Protein AF-A0A060JAM9-F1 (afdb_monomer_lite)

InterPro domains:
  IPR002925 Dienelactone hydrolase [PF01738] (16-95)
  IPR029058 Alpha/Beta hydrolase fold [G3DSA:3.40.50.1820] (8-96)
  IPR029058 Alpha/Beta hydrolase fold [SSF53474] (16-96)

Foldseek 3Di:
DDDDDDPDQPEAEEEEEECLAPVCPCVQVVVVVVCVVSVHHYDYHYDDQAYPCQLDQQADDPDPVSVVCVVSGNHHDPVSNVVSVVVVVVVCVVPPD

Sequence (97 aa):
MLRSRPSDPLGSSFSVLGAKDKQLTGAATELELALTKKKIAHDIKEYPDTGHAFMNPYQAGGPVFGTLLRITGAKPNPNAAADAWSRIEKFFGEHLH

pLDDT: mean 84.98, std 15.67, range [35.44, 97.5]

Organism: NCBI:txid529884

Radius of gyration: 17.1 Å; chains: 1; bounding box: 48×27×47 Å

Secondary structure (DSSP, 8-state):
---PPP---S--EEEEEETT-GGGTTHHHHHHHHHHHTT--EEEEEETT--TTTT-SS-SSIIIIIHHHHHTT----HHHHHHHHHHHHHHHHHH--

Structure (mmCIF, N/CA/C/O backbone):
data_AF-A0A060JAM9-F1
#
_entry.id   AF-A0A060JAM9-F1
#
loop_
_atom_site.group_PDB
_atom_site.id
_atom_site.type_symbol
_atom_site.label_atom_id
_atom_site.label_alt_id
_atom_site.label_comp_id
_atom_site.label_asym_id
_atom_site.label_entity_id
_atom_site.label_seq_id
_atom_site.pdbx_PDB_ins_code
_atom_site.Cartn_x
_atom_site.Cartn_y
_atom_site.Cartn_z
_atom_site.occupancy
_atom_site.B_iso_or_equiv
_atom_site.auth_seq_id
_atom_site.auth_comp_id
_atom_site.auth_asym_id
_atom_site.auth_atom_id
_atom_site.pdbx_PDB_model_num
ATOM 1 N N . MET A 1 1 ? -39.468 -11.813 18.840 1.00 35.44 1 MET A N 1
ATOM 2 C CA . MET A 1 1 ? -38.349 -11.461 19.740 1.00 35.44 1 MET A CA 1
ATOM 3 C C . MET A 1 1 ? -37.187 -11.009 18.858 1.00 35.44 1 MET A C 1
ATOM 5 O O . MET A 1 1 ? -36.501 -11.848 18.293 1.00 35.44 1 MET A O 1
ATOM 9 N N . LEU A 1 2 ? -37.060 -9.704 18.603 1.00 37.22 2 LEU A N 1
ATOM 10 C CA . LEU A 1 2 ? -35.983 -9.148 17.776 1.00 37.22 2 LEU A CA 1
ATOM 11 C C . LEU A 1 2 ? -34.720 -9.063 18.638 1.00 37.22 2 LEU A C 1
ATOM 13 O O . LEU A 1 2 ? -34.687 -8.300 19.599 1.00 37.22 2 LEU A O 1
ATOM 17 N N . ARG A 1 3 ? -33.700 -9.870 18.331 1.00 35.97 3 ARG A N 1
ATOM 18 C CA . ARG A 1 3 ? -32.353 -9.639 18.865 1.00 35.97 3 ARG A CA 1
ATOM 19 C C . ARG A 1 3 ? -31.822 -8.371 18.205 1.00 35.97 3 ARG A C 1
ATOM 21 O O . ARG A 1 3 ? -31.588 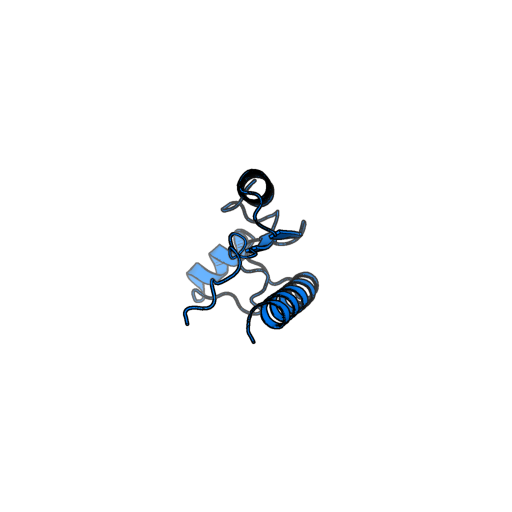-8.365 16.999 1.00 35.97 3 ARG A O 1
ATOM 28 N N . SER A 1 4 ? -31.661 -7.311 18.985 1.00 38.88 4 SER A N 1
ATOM 29 C CA . SER A 1 4 ? -30.922 -6.121 18.575 1.00 38.88 4 SER A CA 1
ATOM 30 C C . SER A 1 4 ? -29.518 -6.544 18.136 1.00 38.88 4 SER A C 1
ATOM 32 O O . SER A 1 4 ? -28.788 -7.150 18.923 1.00 38.88 4 SER A O 1
ATOM 34 N N . ARG A 1 5 ? -29.152 -6.270 16.876 1.00 45.19 5 ARG A N 1
ATOM 35 C CA . ARG A 1 5 ? -27.756 -6.364 16.430 1.00 45.19 5 ARG A CA 1
ATOM 36 C C . ARG A 1 5 ? -26.932 -5.388 17.280 1.00 45.19 5 ARG A C 1
ATOM 38 O O . ARG A 1 5 ? -27.367 -4.243 17.432 1.00 45.19 5 ARG A O 1
ATOM 45 N N . PRO A 1 6 ? -25.781 -5.802 17.834 1.00 44.72 6 PRO A N 1
ATOM 46 C CA . PRO A 1 6 ? -24.787 -4.856 18.325 1.00 44.72 6 PRO A CA 1
ATOM 47 C C . PRO A 1 6 ? -24.487 -3.856 17.206 1.00 44.72 6 PRO A C 1
ATOM 49 O O . PRO A 1 6 ? -24.509 -4.236 16.038 1.00 44.72 6 PRO A O 1
ATOM 52 N N . SER A 1 7 ? -24.263 -2.589 17.545 1.00 49.56 7 SER A N 1
ATOM 53 C CA . SER A 1 7 ? -23.836 -1.564 16.592 1.00 49.56 7 SER A CA 1
ATOM 54 C C . SER A 1 7 ? -22.637 -2.082 15.800 1.00 49.56 7 SER A C 1
ATOM 56 O O . SER A 1 7 ? -21.546 -2.177 16.367 1.00 49.56 7 SER A O 1
ATOM 58 N N . ASP A 1 8 ? -22.845 -2.449 14.534 1.00 49.44 8 ASP A N 1
ATOM 59 C CA . ASP A 1 8 ? -21.752 -2.823 13.647 1.00 49.44 8 ASP A CA 1
ATOM 60 C C . ASP A 1 8 ? -20.757 -1.649 13.661 1.00 49.44 8 ASP A C 1
ATOM 62 O O . ASP A 1 8 ? -21.161 -0.510 13.381 1.00 49.44 8 ASP A O 1
ATOM 66 N N . PRO A 1 9 ? -19.484 -1.854 14.053 1.00 54.81 9 PRO A N 1
ATOM 67 C CA . PRO A 1 9 ? -18.479 -0.830 13.830 1.00 54.81 9 PRO A CA 1
ATOM 68 C C . PRO A 1 9 ? -18.500 -0.516 12.333 1.00 54.81 9 PRO A C 1
ATOM 70 O O . PRO A 1 9 ? -18.663 -1.426 11.520 1.00 54.81 9 PRO A O 1
ATOM 73 N N . LEU A 1 10 ? -18.398 0.767 11.966 1.00 59.09 10 LEU A N 1
ATOM 74 C CA . LEU A 1 10 ? -18.186 1.178 10.575 1.00 59.09 10 LEU A CA 1
ATOM 75 C C . LEU A 1 10 ? -17.100 0.245 10.007 1.00 59.09 10 LEU A C 1
ATOM 77 O O . LEU A 1 10 ? -15.990 0.262 10.533 1.00 59.09 10 LEU A O 1
ATOM 81 N N . GLY A 1 11 ? -17.470 -0.652 9.084 1.00 78.06 11 GLY A N 1
ATOM 82 C CA . GLY A 1 11 ? -16.699 -1.867 8.785 1.00 78.06 11 GLY A CA 1
ATOM 83 C C . GLY A 1 11 ? -15.219 -1.610 8.485 1.00 78.06 11 GLY A C 1
ATOM 84 O O . GLY A 1 11 ? -14.845 -0.505 8.104 1.00 78.06 11 GLY A O 1
ATOM 85 N N . SER A 1 12 ? -14.368 -2.620 8.662 1.00 86.44 12 SER A N 1
ATOM 86 C CA . SER A 1 12 ? -12.921 -2.473 8.471 1.00 86.44 12 SER A CA 1
ATOM 87 C C . SER A 1 12 ? -12.544 -2.172 7.016 1.00 86.44 12 SER A C 1
ATOM 89 O O . SER A 1 12 ? -13.206 -2.627 6.083 1.00 86.44 12 SER A O 1
ATOM 91 N N . SER A 1 13 ? -11.450 -1.436 6.819 1.00 90.88 13 SER A N 1
ATOM 92 C CA . SER A 1 13 ? -10.916 -1.077 5.501 1.00 90.88 13 SER A CA 1
ATOM 93 C C . SER A 1 13 ? -9.488 -1.590 5.316 1.00 90.88 13 SER A C 1
ATOM 95 O O . SER A 1 13 ? -8.686 -1.582 6.243 1.00 90.88 13 SER A O 1
ATOM 97 N N . PHE A 1 14 ? -9.138 -1.980 4.096 1.00 93.81 14 PHE A N 1
ATOM 98 C CA . PHE A 1 14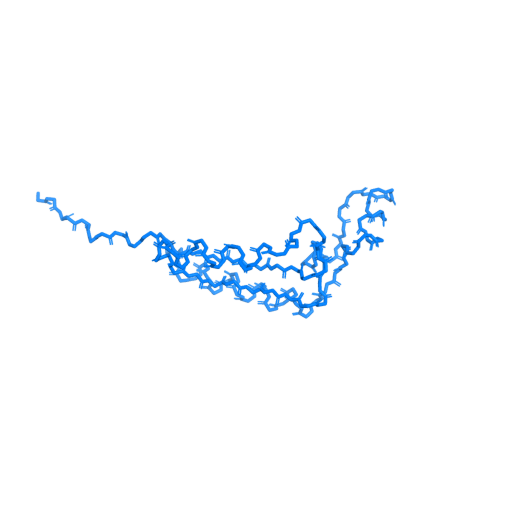 ? -7.797 -2.442 3.742 1.00 93.81 14 PHE A CA 1
ATOM 99 C C . PHE A 1 14 ? -7.336 -1.788 2.440 1.00 93.81 14 PHE A C 1
ATOM 101 O O . PHE A 1 14 ? -8.135 -1.611 1.517 1.00 93.81 14 PHE A O 1
ATOM 108 N N . SER A 1 15 ? -6.062 -1.402 2.343 1.00 93.38 15 SER A N 1
ATOM 109 C CA . SER A 1 15 ? -5.487 -0.860 1.105 1.00 93.38 15 SER A CA 1
ATOM 110 C C . SER A 1 15 ? -3.983 -1.104 0.993 1.00 93.38 15 SER A C 1
ATOM 112 O O . SER A 1 15 ? -3.233 -0.929 1.950 1.00 93.38 15 SER A O 1
ATOM 114 N N . VAL A 1 16 ? -3.534 -1.441 -0.217 1.00 94.19 16 VAL A N 1
ATOM 115 C CA . VAL A 1 16 ? -2.117 -1.528 -0.597 1.00 94.19 16 VAL A CA 1
ATOM 116 C C . VAL A 1 16 ? -1.828 -0.544 -1.727 1.00 94.19 16 VAL A C 1
ATOM 118 O O . VAL A 1 16 ? -2.559 -0.490 -2.713 1.00 94.19 16 VAL A O 1
ATOM 121 N N . LEU A 1 17 ? -0.774 0.253 -1.574 1.00 94.81 17 LEU A N 1
ATOM 122 C CA . LEU A 1 17 ? -0.441 1.381 -2.445 1.00 94.81 17 LEU A CA 1
ATOM 123 C C . LEU A 1 17 ? 1.038 1.342 -2.837 1.00 94.81 17 LEU A C 1
ATOM 125 O O . LEU A 1 17 ? 1.878 0.818 -2.103 1.00 94.81 17 LEU A O 1
ATOM 129 N N . GLY A 1 18 ? 1.366 1.918 -3.993 1.00 93.00 18 GLY A N 1
ATOM 130 C CA . GLY A 1 18 ? 2.749 2.076 -4.431 1.00 93.00 18 GLY A CA 1
ATOM 131 C C . GLY A 1 18 ? 3.209 3.523 -4.365 1.00 93.00 18 GLY A C 1
ATOM 132 O O . GLY A 1 18 ? 2.625 4.376 -5.023 1.00 93.00 18 GLY A O 1
ATOM 133 N N . ALA A 1 19 ? 4.297 3.799 -3.639 1.00 92.56 19 ALA A N 1
ATOM 134 C CA . ALA A 1 19 ? 4.793 5.167 -3.443 1.00 92.56 19 ALA A CA 1
ATOM 135 C C . ALA A 1 19 ? 5.289 5.832 -4.741 1.00 92.56 19 ALA A C 1
ATOM 137 O O . ALA A 1 19 ? 5.390 7.054 -4.830 1.00 92.56 19 ALA A O 1
ATOM 138 N N . LYS A 1 20 ? 5.627 5.035 -5.765 1.00 91.94 20 LYS A N 1
ATOM 139 C CA . LYS A 1 20 ? 6.018 5.528 -7.096 1.00 91.94 20 LYS A CA 1
ATOM 140 C C . LYS A 1 20 ? 4.814 5.691 -8.028 1.00 91.94 20 LYS A C 1
ATOM 142 O O . LYS A 1 20 ? 5.004 6.062 -9.188 1.00 91.94 20 LYS A O 1
ATOM 147 N N . ASP A 1 21 ? 3.592 5.419 -7.562 1.00 90.44 21 ASP A N 1
ATOM 148 C CA . ASP A 1 21 ? 2.374 5.689 -8.319 1.00 90.44 21 ASP A CA 1
ATOM 149 C C . ASP A 1 21 ? 2.028 7.182 -8.265 1.00 90.44 21 ASP A C 1
ATOM 151 O O . ASP A 1 21 ? 1.474 7.705 -7.297 1.00 90.44 21 ASP A O 1
ATOM 155 N N . LYS A 1 22 ? 2.337 7.885 -9.358 1.00 87.69 22 LYS A N 1
ATOM 156 C CA . LYS A 1 22 ? 2.047 9.317 -9.488 1.00 87.69 22 LYS A CA 1
ATOM 157 C C . LYS A 1 22 ? 0.549 9.635 -9.498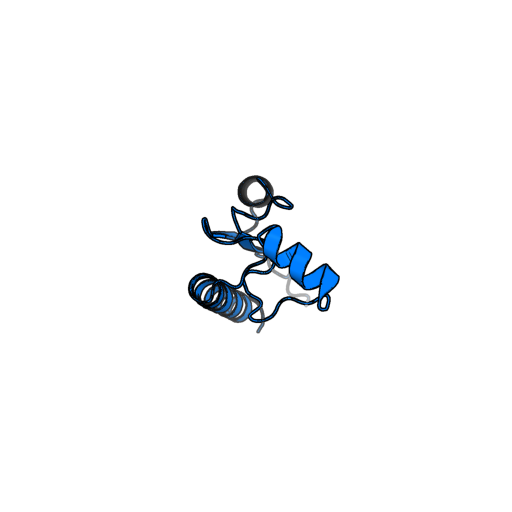 1.00 87.69 22 LYS A C 1
ATOM 159 O O . LYS A 1 22 ? 0.194 10.782 -9.260 1.00 87.69 22 LYS A O 1
ATOM 164 N N . GLN A 1 23 ? -0.322 8.657 -9.761 1.00 86.81 23 GLN A N 1
ATOM 165 C CA . GLN A 1 23 ? -1.774 8.861 -9.712 1.00 86.81 23 GLN A CA 1
ATOM 166 C C . GLN A 1 23 ? -2.301 8.925 -8.274 1.00 86.81 23 GLN A C 1
ATOM 168 O O . GLN A 1 23 ? -3.362 9.495 -8.044 1.00 86.81 23 GLN A O 1
ATOM 173 N N . LEU A 1 24 ? -1.562 8.358 -7.315 1.00 90.50 24 LEU A N 1
ATOM 174 C CA . LEU A 1 24 ? -1.981 8.190 -5.921 1.00 90.50 24 LEU A CA 1
ATOM 175 C C . LEU A 1 24 ? -1.010 8.863 -4.942 1.00 90.50 24 LEU A C 1
ATOM 177 O O . LEU A 1 24 ? -0.884 8.454 -3.790 1.00 90.50 24 LEU A O 1
ATOM 181 N N . THR A 1 25 ? -0.309 9.907 -5.390 1.00 92.50 25 THR A N 1
ATOM 182 C CA . THR A 1 25 ? 0.640 10.635 -4.539 1.00 92.50 25 THR A CA 1
ATOM 183 C C . THR A 1 25 ? -0.073 11.221 -3.318 1.00 92.50 25 THR A C 1
ATOM 185 O O . THR A 1 25 ? -0.972 12.042 -3.461 1.00 92.50 25 THR A O 1
ATOM 188 N N . GLY A 1 26 ? 0.337 10.797 -2.118 1.00 93.12 26 GLY A N 1
ATOM 189 C CA . GLY A 1 26 ? -0.250 11.236 -0.845 1.00 93.12 26 GLY A CA 1
ATOM 190 C C . GLY A 1 26 ? -1.536 10.508 -0.433 1.00 93.12 26 GLY A C 1
ATOM 191 O O . GLY A 1 26 ? -2.030 10.742 0.670 1.00 93.12 26 GLY A O 1
ATOM 192 N N . ALA A 1 27 ? -2.051 9.595 -1.265 1.00 95.06 27 ALA A N 1
ATOM 193 C CA . ALA A 1 27 ? -3.319 8.915 -1.009 1.00 95.06 27 ALA A CA 1
ATOM 194 C C . ALA A 1 27 ? -3.283 8.034 0.249 1.00 95.06 27 ALA A C 1
ATOM 196 O O . ALA A 1 27 ? -4.292 7.942 0.942 1.00 95.06 27 ALA A O 1
ATOM 197 N N . ALA A 1 28 ? -2.136 7.419 0.572 1.00 95.06 28 ALA A N 1
ATOM 198 C CA . ALA A 1 28 ? -1.986 6.599 1.777 1.00 95.06 28 ALA A CA 1
ATOM 199 C C . ALA A 1 28 ? -2.287 7.416 3.040 1.00 95.06 28 ALA A C 1
ATOM 201 O O . ALA A 1 28 ? -3.178 7.065 3.812 1.00 95.06 28 ALA A O 1
ATOM 202 N N . THR A 1 29 ? -1.607 8.554 3.190 1.00 96.56 29 THR A N 1
ATOM 203 C CA . THR A 1 29 ? -1.782 9.467 4.321 1.00 96.56 29 THR A CA 1
ATOM 204 C C . THR A 1 29 ? -3.187 10.057 4.364 1.00 96.56 29 THR A C 1
ATOM 206 O O . THR A 1 29 ? -3.802 10.113 5.427 1.00 96.56 29 THR A O 1
ATOM 209 N N . GLU A 1 30 ? -3.718 10.504 3.222 1.00 97.19 30 GLU A N 1
ATOM 210 C CA . GLU A 1 30 ? -5.063 11.083 3.162 1.00 97.19 30 GLU A CA 1
ATOM 211 C C . GLU A 1 30 ? -6.131 10.069 3.599 1.00 97.19 30 GLU A C 1
ATOM 213 O O . GLU A 1 30 ? -7.006 10.388 4.413 1.00 97.19 30 GLU A O 1
ATOM 218 N N . LEU A 1 31 ? -6.022 8.830 3.115 1.00 96.44 31 LEU A N 1
ATOM 219 C CA . LEU A 1 31 ? -6.933 7.747 3.460 1.00 96.44 31 LEU A CA 1
ATOM 220 C C . LEU A 1 31 ? -6.817 7.359 4.940 1.00 96.44 31 LEU A C 1
ATOM 222 O O . LEU A 1 31 ? -7.841 7.218 5.611 1.00 96.44 31 LEU A O 1
ATOM 226 N N . GLU A 1 32 ? -5.597 7.245 5.468 1.00 96.38 32 GLU A N 1
ATOM 227 C CA . GLU A 1 32 ? -5.342 6.928 6.879 1.00 96.38 32 GLU A CA 1
ATOM 228 C C . GLU A 1 32 ? -5.974 7.970 7.807 1.00 96.38 32 GLU A C 1
ATOM 230 O O . GLU A 1 32 ? -6.704 7.633 8.745 1.00 96.38 32 GLU A O 1
ATOM 235 N N . LEU A 1 33 ? -5.781 9.256 7.501 1.00 97.50 33 LEU A N 1
ATOM 236 C CA . LEU A 1 33 ? -6.374 10.358 8.257 1.00 97.50 33 LEU A CA 1
ATOM 237 C C . LEU A 1 33 ? -7.906 10.319 8.208 1.00 97.50 33 LEU A C 1
ATOM 239 O O . LEU A 1 33 ? -8.569 10.496 9.237 1.00 97.50 33 LEU A O 1
ATOM 243 N N . ALA A 1 34 ? -8.488 10.073 7.031 1.00 96.81 34 ALA A N 1
ATOM 244 C CA . ALA A 1 34 ? -9.935 10.021 6.854 1.00 96.81 34 ALA A CA 1
ATOM 245 C C . ALA A 1 34 ? -10.578 8.854 7.625 1.00 96.81 34 ALA A C 1
ATOM 247 O O . ALA A 1 34 ? -11.606 9.044 8.288 1.00 96.81 34 ALA A O 1
ATOM 248 N N . LEU A 1 35 ? -9.970 7.665 7.572 1.00 95.50 35 LEU A N 1
ATOM 249 C CA . LEU A 1 35 ? -10.449 6.466 8.264 1.00 95.50 35 LEU A CA 1
ATOM 250 C C . LEU A 1 35 ? -10.259 6.581 9.780 1.00 95.50 35 LEU A C 1
ATOM 252 O O . LEU A 1 35 ? -11.201 6.316 10.533 1.00 95.50 35 LEU A O 1
ATOM 256 N N . THR A 1 36 ? -9.109 7.095 10.226 1.00 95.12 36 THR A N 1
ATOM 257 C CA . THR A 1 36 ? -8.838 7.393 11.642 1.00 95.12 36 THR A CA 1
ATOM 258 C C . THR A 1 36 ? -9.873 8.359 12.211 1.00 95.12 36 THR A C 1
ATOM 260 O O . THR A 1 36 ? -10.476 8.089 13.251 1.00 95.12 36 THR A O 1
ATOM 263 N N . LYS A 1 37 ? -10.165 9.460 11.504 1.00 96.06 37 LYS A N 1
ATOM 264 C CA . LYS A 1 37 ? -11.174 10.447 11.926 1.00 96.06 37 LYS A CA 1
ATOM 265 C C . LYS A 1 37 ? -12.566 9.829 12.081 1.00 96.06 37 LYS A C 1
ATOM 267 O O . LYS A 1 37 ? -13.330 10.235 12.956 1.00 96.06 37 LYS A O 1
ATOM 272 N N . LYS A 1 38 ? -12.901 8.852 11.238 1.00 95.25 38 LYS A N 1
ATOM 273 C CA . LYS A 1 38 ? -14.177 8.125 11.269 1.00 95.25 38 LYS A CA 1
ATOM 274 C C . LYS A 1 38 ? -14.181 6.947 12.246 1.00 95.25 38 LYS A C 1
ATOM 276 O O . LYS A 1 38 ? -15.221 6.312 12.381 1.00 95.25 38 LYS A O 1
ATOM 281 N N . LYS A 1 39 ? -13.070 6.678 12.945 1.00 94.19 39 LYS A N 1
ATOM 282 C CA . LYS A 1 39 ? -12.893 5.515 13.833 1.00 94.19 39 LYS A CA 1
ATOM 283 C C . LYS A 1 39 ? -13.169 4.186 13.120 1.00 94.19 39 LYS A C 1
ATOM 285 O O . LYS A 1 39 ? -13.708 3.259 13.716 1.00 94.19 39 LYS A O 1
ATOM 290 N N . ILE A 1 40 ? -12.818 4.119 11.839 1.00 93.12 40 ILE A N 1
ATOM 291 C CA . ILE A 1 40 ? -12.874 2.892 11.046 1.00 93.12 40 ILE A CA 1
ATOM 292 C C . ILE A 1 40 ? -11.566 2.140 11.275 1.00 93.12 40 ILE A C 1
ATOM 294 O O . ILE A 1 40 ? -10.495 2.728 11.126 1.00 93.12 40 ILE A O 1
ATOM 298 N N . ALA A 1 41 ? -11.639 0.860 11.639 1.00 92.38 41 ALA A N 1
ATOM 299 C CA . ALA A 1 41 ? -10.454 0.009 11.700 1.00 92.38 41 ALA A CA 1
ATOM 300 C C . ALA A 1 41 ? -9.852 -0.115 10.294 1.00 92.38 41 ALA A C 1
ATOM 302 O O . ALA A 1 41 ? -10.581 -0.355 9.332 1.00 92.38 41 ALA A O 1
ATOM 303 N N . HIS A 1 42 ? -8.543 0.085 10.153 1.00 93.88 42 HIS A N 1
ATOM 304 C CA . HIS A 1 42 ? -7.910 0.050 8.842 1.00 93.88 42 HIS A CA 1
ATOM 305 C C . HIS A 1 42 ? -6.475 -0.472 8.869 1.00 93.88 42 HIS A C 1
ATOM 307 O O . HIS A 1 42 ? -5.753 -0.261 9.840 1.00 93.88 42 HIS A O 1
ATOM 313 N N . ASP A 1 43 ? -6.078 -1.130 7.780 1.00 95.12 43 ASP A N 1
ATOM 314 C CA . ASP A 1 43 ? -4.690 -1.490 7.467 1.00 95.12 43 ASP A CA 1
ATOM 315 C C . ASP A 1 43 ? -4.339 -0.907 6.093 1.00 95.12 43 ASP A C 1
ATOM 317 O O . ASP A 1 43 ? -4.909 -1.295 5.068 1.00 95.12 43 ASP A O 1
ATOM 321 N N . ILE A 1 44 ? -3.437 0.076 6.086 1.00 96.69 44 ILE A N 1
ATOM 322 C CA . ILE A 1 44 ? -2.934 0.725 4.876 1.00 96.69 44 ILE A CA 1
ATOM 323 C C . ILE A 1 44 ? -1.445 0.431 4.775 1.00 96.69 44 ILE A C 1
ATOM 325 O O . ILE A 1 44 ? -0.664 0.749 5.673 1.00 96.69 44 ILE A O 1
ATOM 329 N N . LYS A 1 45 ? -1.036 -0.141 3.645 1.00 97.06 45 LYS A N 1
ATOM 330 C CA . LYS A 1 45 ? 0.361 -0.448 3.363 1.00 97.06 45 LYS A CA 1
ATOM 331 C C . LYS A 1 45 ? 0.818 0.240 2.087 1.00 97.06 45 LYS A C 1
ATOM 333 O O . LYS A 1 45 ? 0.343 -0.069 1.002 1.00 97.06 45 LYS A O 1
ATOM 338 N N . GLU A 1 46 ? 1.803 1.121 2.211 1.00 96.44 46 GLU A N 1
ATOM 339 C CA . GLU A 1 46 ? 2.491 1.718 1.068 1.00 96.44 46 GLU A CA 1
ATOM 340 C C . GLU A 1 46 ? 3.867 1.062 0.857 1.00 96.44 46 GLU A C 1
ATOM 342 O O . GLU A 1 46 ? 4.626 0.849 1.812 1.00 96.44 46 GLU A O 1
ATOM 347 N N . TYR A 1 47 ? 4.193 0.708 -0.391 1.00 95.81 47 TYR A N 1
ATOM 348 C CA . TYR A 1 47 ? 5.484 0.120 -0.759 1.00 95.81 47 TYR A CA 1
ATOM 349 C C . TYR A 1 47 ? 6.354 1.138 -1.518 1.00 95.81 47 TYR A C 1
ATOM 351 O O . TYR A 1 47 ? 5.977 1.555 -2.622 1.00 95.81 47 TYR A O 1
ATOM 359 N N . PRO A 1 48 ? 7.549 1.489 -0.996 1.00 92.94 48 PRO A N 1
ATOM 360 C CA . PRO A 1 4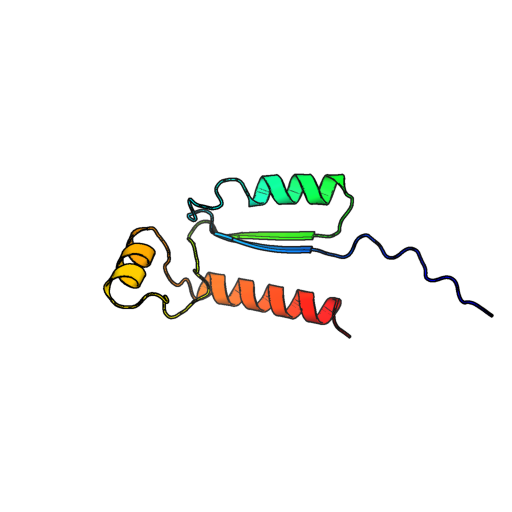8 ? 8.370 2.594 -1.508 1.00 92.94 48 PRO A CA 1
ATOM 361 C C . PRO A 1 48 ? 8.873 2.380 -2.943 1.00 92.94 48 PRO A C 1
ATOM 363 O O . PRO A 1 48 ? 9.060 3.329 -3.702 1.00 92.94 48 PRO A O 1
ATOM 366 N N . ASP A 1 49 ? 9.070 1.122 -3.341 1.00 90.75 49 ASP A N 1
ATOM 367 C CA . ASP A 1 49 ? 9.671 0.754 -4.626 1.00 90.75 49 ASP A CA 1
ATOM 368 C C . ASP A 1 49 ? 8.678 0.241 -5.667 1.00 90.75 49 ASP A C 1
ATOM 370 O O . ASP A 1 49 ? 9.071 -0.375 -6.660 1.00 90.75 49 ASP A O 1
ATOM 374 N N . THR A 1 50 ? 7.389 0.506 -5.470 1.00 93.00 50 THR A N 1
ATOM 375 C CA . THR A 1 50 ? 6.338 0.044 -6.379 1.00 93.00 50 THR A CA 1
ATOM 376 C C . THR A 1 50 ? 5.559 1.208 -6.966 1.00 93.00 50 THR A C 1
ATOM 378 O O . THR A 1 50 ? 5.333 2.213 -6.294 1.00 93.00 50 THR A O 1
ATOM 381 N N . GLY A 1 51 ? 5.193 1.084 -8.240 1.00 90.62 51 GLY A N 1
ATOM 382 C CA . GLY A 1 51 ? 4.274 1.998 -8.910 1.00 90.62 51 GLY A CA 1
ATOM 383 C C . GLY A 1 51 ? 2.916 1.343 -9.135 1.00 90.62 51 GLY A C 1
ATOM 384 O O . GLY A 1 51 ? 2.594 0.319 -8.530 1.00 90.62 51 GLY A O 1
ATOM 385 N N . HIS A 1 52 ? 2.135 1.922 -10.040 1.00 91.19 52 HIS A N 1
ATOM 386 C CA . HIS A 1 52 ? 0.819 1.403 -10.395 1.00 91.19 52 HIS A CA 1
ATOM 387 C C . HIS A 1 52 ? 0.875 -0.078 -10.816 1.00 91.19 52 HIS A C 1
ATOM 389 O O . HIS A 1 52 ? 1.845 -0.516 -11.428 1.00 91.19 52 HIS A O 1
ATOM 395 N N . ALA A 1 53 ? -0.160 -0.865 -10.515 1.00 89.81 53 ALA A N 1
ATOM 396 C CA . ALA A 1 53 ? -0.275 -2.256 -10.974 1.00 89.81 53 ALA A CA 1
ATOM 397 C C . ALA A 1 53 ? 0.944 -3.167 -10.666 1.00 89.81 53 ALA A C 1
ATOM 399 O O . ALA A 1 53 ? 1.229 -4.106 -11.416 1.00 89.81 53 ALA A O 1
ATOM 400 N N . PHE A 1 54 ? 1.664 -2.927 -9.561 1.00 92.81 54 PHE A N 1
ATOM 401 C CA . PHE A 1 54 ? 2.849 -3.716 -9.187 1.00 92.81 54 PHE A CA 1
ATOM 402 C C . PHE A 1 54 ? 2.554 -5.185 -8.870 1.00 92.81 54 PHE A C 1
ATOM 404 O O . PHE A 1 54 ? 3.450 -6.027 -8.949 1.00 92.81 54 PHE A O 1
ATOM 411 N N . MET A 1 55 ? 1.304 -5.486 -8.517 1.00 92.88 55 MET A N 1
ATOM 412 C CA . MET A 1 55 ? 0.834 -6.841 -8.237 1.00 92.88 55 MET A CA 1
ATOM 413 C C . MET A 1 55 ? 0.635 -7.672 -9.510 1.00 92.88 55 MET A C 1
ATOM 415 O O . MET A 1 55 ? 0.548 -8.895 -9.430 1.00 92.88 55 MET A O 1
ATOM 419 N N . ASN A 1 56 ? 0.590 -7.035 -10.685 1.00 90.00 56 ASN A N 1
ATOM 420 C CA . ASN A 1 56 ? 0.343 -7.724 -11.944 1.00 90.00 56 ASN A CA 1
ATOM 421 C C . ASN A 1 56 ? 1.663 -8.249 -12.535 1.00 90.00 56 ASN A C 1
ATOM 423 O O . ASN A 1 56 ? 2.533 -7.437 -12.866 1.00 90.00 56 ASN A O 1
ATOM 427 N N . PRO A 1 57 ? 1.819 -9.573 -12.743 1.00 85.19 57 PRO A N 1
ATOM 428 C CA . PRO A 1 57 ? 3.015 -10.133 -13.378 1.00 85.19 57 PRO A CA 1
ATOM 429 C C . PRO A 1 57 ? 3.142 -9.695 -14.844 1.00 85.19 57 PRO A C 1
ATOM 431 O O . PRO A 1 57 ? 4.248 -9.476 -15.339 1.00 85.19 57 PRO A O 1
ATOM 434 N N . TYR A 1 58 ? 2.005 -9.491 -15.514 1.00 82.19 58 TYR A N 1
ATOM 435 C CA . TYR A 1 58 ? 1.913 -8.978 -16.877 1.00 82.19 58 TYR A CA 1
ATOM 436 C C . TYR A 1 58 ? 1.012 -7.747 -16.902 1.00 82.19 58 TYR A C 1
ATOM 438 O O . TYR A 1 58 ? -0.093 -7.764 -16.362 1.00 82.19 58 TYR A O 1
ATOM 446 N N . GLN A 1 59 ? 1.491 -6.672 -17.525 1.00 77.38 59 GLN A N 1
ATOM 447 C CA . GLN A 1 59 ? 0.724 -5.436 -17.658 1.00 77.38 59 GLN A CA 1
ATOM 448 C C . GLN 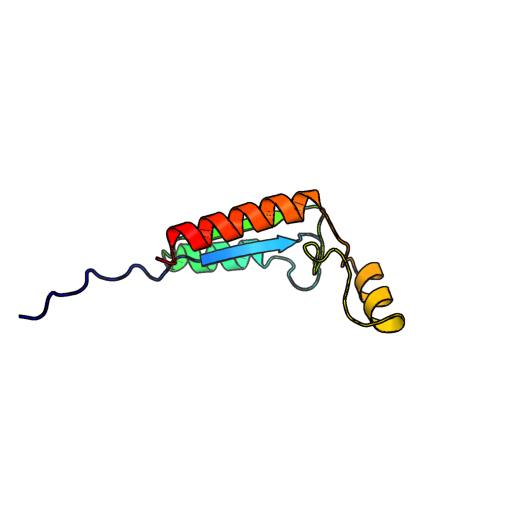A 1 59 ? -0.263 -5.560 -18.823 1.00 77.38 59 GLN A C 1
ATOM 450 O O . GLN A 1 59 ? 0.101 -6.016 -19.909 1.00 77.38 59 GLN A O 1
ATOM 455 N N . ALA A 1 60 ? -1.511 -5.156 -18.591 1.00 73.56 60 ALA A N 1
ATOM 456 C CA . ALA A 1 60 ? -2.533 -5.083 -19.630 1.00 73.56 60 ALA A CA 1
ATOM 457 C C . ALA A 1 60 ? -2.272 -3.897 -20.588 1.00 73.56 60 ALA A C 1
ATOM 459 O O . ALA A 1 60 ? -1.442 -3.031 -20.314 1.00 73.56 60 ALA A O 1
ATOM 460 N N . GLY A 1 61 ? -2.988 -3.843 -21.717 1.00 73.44 61 GLY A N 1
ATOM 461 C CA . GLY A 1 61 ? -2.940 -2.704 -22.653 1.00 73.44 61 GLY A CA 1
ATOM 462 C C . GLY A 1 61 ? -2.216 -2.957 -23.981 1.00 73.44 61 GLY A C 1
ATOM 463 O O . GLY A 1 61 ? -2.022 -2.028 -24.761 1.00 73.44 61 GLY A O 1
ATOM 464 N N . GLY A 1 62 ? -1.819 -4.196 -24.280 1.00 77.25 62 GLY A N 1
ATOM 465 C CA . GLY A 1 62 ? -1.167 -4.525 -25.552 1.00 77.25 62 GLY A CA 1
ATOM 466 C C . GLY A 1 62 ? 0.188 -3.820 -25.752 1.00 77.25 62 GLY A C 1
ATOM 467 O O . GLY A 1 62 ? 0.719 -3.203 -24.827 1.00 77.25 62 GLY A O 1
ATOM 468 N N . PRO A 1 63 ? 0.783 -3.906 -26.955 1.00 77.00 63 PRO A N 1
ATOM 469 C CA . PRO A 1 63 ? 2.163 -3.472 -27.182 1.00 77.00 63 PRO A CA 1
ATOM 470 C C . PRO A 1 63 ? 2.375 -1.959 -27.025 1.00 77.00 63 PRO A C 1
ATOM 472 O O . PRO A 1 63 ? 3.461 -1.541 -26.633 1.00 77.00 63 PRO A O 1
ATOM 475 N N . VAL A 1 64 ? 1.357 -1.133 -27.283 1.00 77.44 64 VAL A N 1
ATOM 476 C CA . VAL A 1 64 ? 1.479 0.335 -27.227 1.00 77.44 64 VAL A CA 1
ATOM 477 C C . VAL A 1 64 ? 1.154 0.868 -25.828 1.00 77.44 64 VAL A C 1
ATOM 479 O O . VAL A 1 64 ? 2.018 1.452 -25.174 1.00 77.44 64 VAL A O 1
ATOM 482 N N . PHE A 1 65 ? -0.060 0.622 -25.326 1.00 76.56 65 PHE A N 1
ATOM 483 C CA . PHE A 1 65 ? -0.490 1.122 -24.014 1.00 76.56 65 PHE A CA 1
ATOM 484 C C . PHE A 1 65 ? 0.229 0.418 -22.855 1.00 76.56 65 PHE A C 1
ATOM 486 O O . PHE A 1 65 ? 0.616 1.078 -21.892 1.00 76.56 65 PHE A O 1
ATOM 493 N N . GLY A 1 66 ? 0.486 -0.890 -22.960 1.00 75.81 66 GLY A N 1
ATOM 494 C CA . GLY A 1 66 ? 1.233 -1.633 -21.938 1.00 75.81 66 GLY A CA 1
ATOM 495 C C . GLY A 1 66 ? 2.686 -1.162 -21.801 1.00 75.81 66 GLY A C 1
ATOM 496 O O . GLY A 1 66 ? 3.210 -1.061 -20.690 1.00 75.81 66 GLY A O 1
ATOM 497 N N . THR A 1 67 ? 3.330 -0.793 -22.915 1.00 75.06 67 THR A N 1
ATOM 498 C CA . THR A 1 67 ? 4.684 -0.214 -22.894 1.00 75.06 67 THR A CA 1
ATOM 499 C C . THR A 1 67 ? 4.688 1.159 -22.229 1.00 75.06 67 THR A C 1
ATOM 501 O O . THR A 1 67 ? 5.541 1.413 -21.377 1.00 75.06 67 THR A O 1
ATOM 504 N N . LEU A 1 68 ? 3.716 2.019 -22.554 1.00 76.69 68 LEU A N 1
ATOM 505 C CA . LEU A 1 68 ? 3.577 3.329 -21.918 1.00 76.69 68 LEU A CA 1
ATOM 506 C C . LEU A 1 68 ? 3.407 3.194 -20.397 1.00 76.69 68 LEU A C 1
ATOM 508 O O . LEU A 1 68 ? 4.170 3.806 -19.652 1.00 76.69 68 LEU A O 1
ATOM 512 N N . LEU A 1 69 ? 2.498 2.324 -19.940 1.00 73.69 69 LEU A N 1
ATOM 513 C CA . LEU A 1 69 ? 2.273 2.050 -18.515 1.00 73.69 69 LEU A CA 1
ATOM 514 C C . LEU A 1 69 ? 3.558 1.602 -17.800 1.00 73.69 69 LEU A C 1
ATOM 516 O O . LEU A 1 69 ? 3.888 2.085 -16.713 1.00 73.69 69 LEU A O 1
ATOM 520 N N . ARG A 1 70 ? 4.335 0.717 -18.433 1.00 72.19 70 ARG A N 1
ATOM 521 C CA . ARG A 1 70 ? 5.599 0.213 -17.880 1.00 72.19 70 ARG A CA 1
ATOM 522 C C . ARG A 1 70 ? 6.671 1.298 -17.768 1.00 72.19 70 ARG A C 1
ATOM 524 O O . ARG A 1 70 ? 7.435 1.302 -16.797 1.00 72.19 70 ARG A O 1
ATOM 531 N N . ILE A 1 71 ? 6.733 2.213 -18.736 1.00 72.12 71 ILE A N 1
ATOM 532 C CA . ILE A 1 71 ? 7.645 3.366 -18.712 1.00 72.12 71 ILE A CA 1
ATOM 533 C C . ILE A 1 71 ? 7.240 4.344 -17.604 1.00 72.12 71 ILE A C 1
ATOM 535 O O . ILE A 1 71 ? 8.108 4.852 -16.897 1.00 72.12 71 ILE A O 1
ATOM 539 N N . THR A 1 72 ? 5.940 4.552 -17.385 1.00 70.44 72 THR A N 1
ATOM 540 C CA . THR A 1 72 ? 5.427 5.467 -16.353 1.00 70.44 72 THR A CA 1
ATOM 541 C C . THR A 1 72 ? 5.488 4.908 -14.929 1.00 70.44 72 THR A C 1
ATOM 543 O O . THR A 1 72 ? 5.086 5.595 -13.995 1.00 70.44 72 THR A O 1
ATOM 546 N N . GLY A 1 73 ? 6.018 3.695 -14.739 1.00 75.31 73 GLY A N 1
ATOM 547 C CA . GLY A 1 73 ? 6.268 3.108 -13.419 1.00 75.31 73 GLY A CA 1
ATOM 548 C C . GLY A 1 73 ? 5.402 1.898 -13.075 1.00 75.31 73 GLY A C 1
ATOM 549 O O . GLY A 1 73 ? 5.601 1.326 -12.005 1.00 75.31 73 GLY A O 1
ATOM 550 N N . ALA A 1 74 ? 4.506 1.462 -13.970 1.00 80.25 74 ALA A N 1
ATOM 551 C CA . ALA A 1 74 ? 3.716 0.254 -13.764 1.00 80.25 74 ALA A CA 1
ATOM 552 C C . ALA A 1 74 ? 4.549 -1.003 -14.041 1.00 80.25 74 ALA A C 1
ATOM 554 O O . ALA A 1 74 ? 4.599 -1.532 -15.155 1.00 80.25 74 ALA A O 1
ATOM 555 N N . LYS A 1 75 ? 5.302 -1.434 -13.029 1.00 85.31 75 LYS A N 1
ATOM 556 C CA . LYS A 1 75 ? 6.235 -2.560 -13.116 1.00 85.31 75 LYS A CA 1
ATOM 557 C C . LYS A 1 75 ? 5.887 -3.614 -12.069 1.00 85.31 75 LYS A C 1
ATOM 559 O O . LYS A 1 75 ? 5.657 -3.236 -10.922 1.00 85.31 75 LYS A O 1
ATOM 564 N N . PRO A 1 76 ? 5.925 -4.910 -12.428 1.00 88.56 76 PRO A N 1
ATOM 565 C CA . PRO A 1 76 ? 5.756 -5.981 -11.458 1.00 88.56 76 PRO A CA 1
ATOM 566 C C . PRO A 1 76 ? 6.799 -5.879 -10.341 1.00 88.56 76 PRO A C 1
ATOM 568 O O . PRO A 1 76 ? 7.982 -5.662 -10.616 1.00 88.56 76 PRO A O 1
ATOM 571 N N . ASN A 1 77 ? 6.375 -6.088 -9.098 1.00 93.19 77 ASN A N 1
ATOM 572 C CA . ASN A 1 77 ? 7.268 -6.275 -7.960 1.00 93.19 77 ASN A CA 1
ATOM 573 C C . ASN A 1 77 ? 6.833 -7.539 -7.201 1.00 93.19 77 ASN A C 1
ATOM 575 O O . ASN A 1 77 ? 5.932 -7.455 -6.370 1.00 93.19 77 ASN A O 1
ATOM 579 N N . PRO A 1 78 ? 7.446 -8.705 -7.482 1.00 93.06 78 PRO A N 1
ATOM 580 C CA . PRO A 1 78 ? 7.016 -9.983 -6.913 1.00 93.06 78 PRO A CA 1
ATOM 581 C C . PRO A 1 78 ? 7.041 -10.022 -5.382 1.00 93.06 78 PRO A C 1
ATOM 583 O O . PRO A 1 78 ? 6.148 -10.600 -4.774 1.00 93.06 78 PRO A O 1
ATOM 586 N N . ASN A 1 79 ? 8.024 -9.368 -4.755 1.00 94.69 79 ASN A N 1
ATOM 587 C CA . ASN A 1 79 ? 8.168 -9.364 -3.298 1.00 94.69 79 ASN A CA 1
ATOM 588 C C . ASN A 1 79 ? 7.054 -8.550 -2.634 1.00 94.69 79 ASN A C 1
ATOM 590 O O . ASN A 1 79 ? 6.408 -9.022 -1.703 1.00 94.69 79 ASN A O 1
ATOM 594 N N . ALA A 1 80 ? 6.801 -7.340 -3.140 1.00 95.56 80 ALA A N 1
ATOM 595 C CA . ALA A 1 80 ? 5.697 -6.519 -2.653 1.00 95.56 80 ALA A CA 1
ATOM 596 C C . ALA A 1 80 ? 4.341 -7.164 -2.971 1.00 95.56 80 ALA A C 1
ATOM 598 O O . ALA A 1 80 ? 3.433 -7.111 -2.151 1.00 95.56 80 ALA A O 1
ATOM 599 N N . ALA A 1 81 ? 4.205 -7.803 -4.138 1.00 95.88 81 ALA A N 1
ATOM 600 C CA . ALA A 1 81 ? 2.989 -8.506 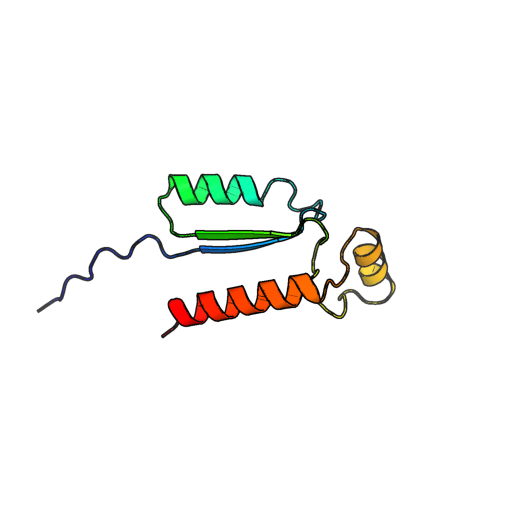-4.528 1.00 95.88 81 ALA A CA 1
ATOM 601 C C . ALA A 1 81 ? 2.681 -9.681 -3.590 1.00 95.88 81 ALA A C 1
ATOM 603 O O . ALA A 1 81 ? 1.530 -9.850 -3.204 1.00 95.88 81 ALA A O 1
ATOM 604 N N . ALA A 1 82 ? 3.691 -10.461 -3.192 1.00 96.62 82 ALA A N 1
ATOM 605 C CA . ALA A 1 82 ? 3.519 -11.565 -2.252 1.00 96.62 82 ALA A CA 1
ATOM 606 C C . ALA A 1 82 ? 3.064 -11.083 -0.862 1.00 96.62 82 ALA A C 1
ATOM 608 O O . ALA A 1 82 ? 2.125 -11.644 -0.300 1.00 96.62 82 ALA A O 1
ATOM 609 N N . ASP A 1 83 ? 3.676 -10.017 -0.329 1.00 97.06 83 ASP A N 1
ATOM 610 C CA . ASP A 1 83 ? 3.238 -9.408 0.939 1.00 97.06 83 ASP A CA 1
ATOM 611 C C . ASP A 1 83 ? 1.810 -8.851 0.828 1.00 97.06 83 ASP A C 1
ATOM 613 O O . ASP A 1 83 ? 0.975 -9.095 1.698 1.00 97.06 83 ASP A O 1
ATOM 617 N N . ALA A 1 84 ? 1.501 -8.156 -0.269 1.00 96.69 84 ALA A N 1
ATOM 618 C CA . ALA A 1 84 ? 0.177 -7.599 -0.510 1.00 96.69 84 ALA A CA 1
ATOM 619 C C . ALA A 1 84 ? -0.901 -8.691 -0.594 1.00 96.69 84 ALA A C 1
ATOM 621 O O . ALA A 1 84 ? -1.952 -8.549 0.028 1.00 96.69 84 ALA A O 1
ATOM 622 N N . TRP A 1 85 ? -0.637 -9.799 -1.297 1.00 96.88 85 TRP A N 1
ATOM 623 C CA . TRP A 1 85 ? -1.558 -10.939 -1.364 1.00 96.88 85 TRP A CA 1
ATOM 624 C C . TRP A 1 85 ? -1.794 -11.580 0.001 1.00 96.88 85 TRP A C 1
ATOM 626 O O . TRP A 1 85 ? -2.945 -11.776 0.377 1.00 96.88 85 TRP A O 1
ATOM 636 N N . SER A 1 86 ? -0.734 -11.809 0.779 1.00 97.06 86 SER A N 1
ATOM 637 C CA . SER A 1 86 ? -0.850 -12.343 2.144 1.00 97.06 86 SER A CA 1
ATOM 638 C C . SER A 1 86 ? -1.742 -11.466 3.033 1.00 97.06 86 SER A C 1
ATOM 640 O O . SER A 1 86 ? -2.603 -11.959 3.764 1.00 97.06 86 SER A O 1
ATOM 642 N N . ARG A 1 87 ? -1.608 -10.138 2.928 1.00 96.75 87 ARG A N 1
ATOM 643 C CA . ARG A 1 87 ? -2.458 -9.188 3.660 1.00 96.75 87 ARG A CA 1
ATOM 644 C C . ARG A 1 87 ? -3.917 -9.209 3.200 1.00 96.75 87 ARG A C 1
ATOM 646 O O . ARG A 1 87 ? -4.807 -9.162 4.044 1.00 96.75 87 ARG A O 1
ATOM 653 N N . ILE A 1 88 ? -4.160 -9.304 1.890 1.00 94.69 88 ILE A N 1
ATOM 654 C CA . ILE A 1 88 ? -5.510 -9.421 1.315 1.00 94.69 88 ILE A CA 1
ATOM 655 C C . ILE A 1 88 ? -6.200 -10.689 1.820 1.00 94.69 88 ILE A C 1
ATOM 657 O O . ILE A 1 88 ? -7.337 -10.629 2.286 1.00 94.69 88 ILE A O 1
ATOM 661 N N . GLU A 1 89 ? -5.513 -11.830 1.748 1.00 95.62 89 GLU A N 1
ATOM 662 C CA . GLU A 1 89 ? -6.037 -13.120 2.206 1.00 95.62 89 GLU A CA 1
ATOM 663 C C . GLU A 1 89 ? -6.360 -13.087 3.699 1.00 95.62 89 GLU A C 1
ATOM 665 O O . GLU A 1 89 ? -7.445 -13.504 4.104 1.00 95.62 89 GLU A O 1
ATOM 670 N N . LYS A 1 90 ? -5.460 -12.520 4.512 1.00 94.75 90 LYS A N 1
ATOM 671 C CA . LYS A 1 90 ? -5.697 -12.318 5.942 1.00 94.75 90 LYS A CA 1
ATOM 672 C C . LYS A 1 90 ? -6.934 -11.453 6.192 1.00 94.75 90 LYS A C 1
ATOM 674 O O . LYS A 1 90 ? -7.796 -11.844 6.973 1.00 94.75 90 LYS A O 1
ATOM 679 N N . PHE A 1 91 ? -7.040 -10.307 5.518 1.00 94.38 91 PHE A N 1
ATOM 680 C CA . PHE A 1 91 ? -8.173 -9.402 5.682 1.00 94.38 91 PHE A CA 1
ATOM 681 C C . PHE A 1 91 ? -9.497 -10.091 5.338 1.00 94.38 91 PHE A C 1
ATOM 683 O O . PHE A 1 91 ? -10.450 -10.008 6.111 1.00 94.38 91 PHE A O 1
ATOM 690 N N . PHE A 1 92 ? -9.563 -10.814 4.218 1.00 94.06 92 PHE A N 1
ATOM 691 C CA . PHE A 1 92 ? -10.774 -11.548 3.861 1.00 94.06 92 PHE A CA 1
ATOM 692 C C . PHE A 1 92 ? -11.075 -12.696 4.825 1.00 94.06 92 PHE A C 1
ATOM 694 O O . PHE A 1 92 ? -12.235 -12.859 5.188 1.00 94.06 92 PHE A O 1
ATOM 701 N N . GLY A 1 93 ? -10.068 -13.434 5.297 1.00 93.81 93 GLY A N 1
ATOM 702 C CA . GLY A 1 93 ? -10.257 -14.489 6.299 1.00 93.81 93 GLY A CA 1
ATOM 703 C C . GLY A 1 93 ? -10.821 -13.982 7.633 1.00 93.81 93 GLY A C 1
ATOM 704 O O . GLY A 1 93 ? -11.507 -14.723 8.334 1.00 93.81 93 GLY A O 1
ATOM 705 N N . GLU A 1 94 ? -10.571 -12.717 7.973 1.00 91.31 94 GLU A N 1
ATOM 706 C CA . GLU A 1 94 ? -11.107 -12.063 9.173 1.00 91.31 94 GLU A CA 1
ATOM 707 C C . GLU A 1 94 ? -12.533 -11.509 8.995 1.00 91.31 94 GLU A C 1
ATOM 709 O O . GLU A 1 94 ? -13.228 -11.323 9.991 1.00 91.31 94 GLU A O 1
ATOM 714 N N . HIS A 1 95 ? -12.973 -11.223 7.762 1.00 89.75 95 HIS A N 1
ATOM 715 C CA . HIS A 1 95 ? -14.200 -10.445 7.511 1.00 89.75 95 HIS A CA 1
ATOM 716 C C . HIS A 1 95 ? -15.259 -11.154 6.656 1.00 89.75 95 HIS A C 1
ATOM 718 O O . HIS A 1 95 ? -16.415 -10.729 6.653 1.00 89.75 95 HIS A O 1
ATOM 724 N N . LEU A 1 96 ? -14.897 -12.210 5.926 1.00 88.25 96 LEU A N 1
ATOM 725 C CA . LEU A 1 96 ? -15.816 -13.031 5.141 1.00 88.25 96 LEU A CA 1
ATOM 726 C C . LEU A 1 96 ? -15.888 -14.423 5.782 1.00 88.25 96 LEU A C 1
ATOM 728 O O . LEU A 1 96 ? -14.949 -15.210 5.674 1.00 88.25 96 LEU A O 1
ATOM 732 N N . HIS A 1 97 ? -16.998 -14.699 6.468 1.00 75.06 97 HIS A N 1
ATOM 733 C CA . HIS A 1 97 ? -17.321 -16.002 7.059 1.00 75.06 97 HIS A CA 1
ATOM 734 C C . HIS A 1 97 ? -18.439 -16.692 6.280 1.00 75.06 97 HIS A C 1
ATOM 736 O O . HIS A 1 97 ? -19.403 -15.988 5.896 1.00 75.06 97 HIS A O 1
#